Protein AF-A0A5B1RCC7-F1 (afdb_monomer_lite)

pLDDT: mean 76.43, std 19.73, range [36.66, 96.56]

Radius of gyration: 25.33 Å; chains: 1; bounding box: 47×77×70 Å

Secondary structure (DSSP, 8-state):
---PPP-----------------------------------PPPHHHHHHHHHHHTSHHHHHH-GGG--GGGTT-EEHHHHHHH-GGGTT---HHHHHHHHHHH-TTTEEEEE---SS--TT----SEEEEETTHHHHHHHHTT--HHHHHHT----------S----

Structure (mmCIF, N/CA/C/O backbone):
data_AF-A0A5B1RCC7-F1
#
_entry.id   AF-A0A5B1RCC7-F1
#
loop_
_atom_site.group_PDB
_atom_site.id
_atom_site.type_symbol
_atom_site.label_atom_id
_atom_site.label_alt_id
_atom_site.label_comp_id
_atom_site.label_asym_id
_atom_site.label_entity_id
_atom_site.label_seq_id
_atom_site.pdbx_PDB_ins_code
_atom_site.Cartn_x
_atom_site.Cartn_y
_atom_site.Cartn_z
_atom_site.occupancy
_atom_site.B_iso_or_equiv
_atom_site.auth_seq_id
_atom_site.auth_comp_id
_atom_site.auth_asym_id
_atom_site.auth_atom_id
_atom_site.pdbx_PDB_model_num
ATOM 1 N N . MET A 1 1 ? -14.475 -37.455 26.407 1.00 44.53 1 MET A N 1
ATOM 2 C CA . MET A 1 1 ? -13.822 -36.361 27.156 1.00 44.53 1 MET A CA 1
ATOM 3 C C . MET A 1 1 ? -12.732 -36.964 28.017 1.00 44.53 1 MET A C 1
ATOM 5 O O . MET A 1 1 ? -13.031 -37.850 28.803 1.00 44.53 1 MET A O 1
ATOM 9 N N . PHE A 1 2 ? -11.486 -36.549 27.814 1.00 50.78 2 PHE A N 1
ATOM 10 C CA . PHE A 1 2 ? -10.322 -37.084 28.516 1.00 50.78 2 PHE A CA 1
ATOM 11 C C . PHE A 1 2 ? -9.512 -35.897 29.039 1.00 50.78 2 PHE A C 1
ATOM 13 O O . PHE A 1 2 ? -9.117 -35.035 28.259 1.00 50.78 2 PHE A O 1
ATOM 20 N N . VAL A 1 3 ? -9.311 -35.841 30.356 1.00 55.94 3 VAL A N 1
ATOM 21 C CA . VAL A 1 3 ? -8.474 -34.847 31.040 1.00 55.94 3 VAL A CA 1
ATOM 22 C C . VAL A 1 3 ? -7.490 -35.601 31.930 1.00 55.94 3 VAL A C 1
ATOM 24 O O . VAL A 1 3 ? -7.915 -36.196 32.921 1.00 55.94 3 VAL A O 1
ATOM 27 N N . PRO A 1 4 ? -6.186 -35.573 31.622 1.00 66.75 4 PRO A N 1
ATOM 28 C CA . PRO A 1 4 ? -5.158 -35.950 32.587 1.00 66.75 4 PRO A CA 1
ATOM 29 C C . PRO A 1 4 ? -4.559 -34.726 33.294 1.00 66.75 4 PRO A C 1
ATOM 31 O O . PRO A 1 4 ? -4.164 -33.744 32.667 1.00 66.75 4 PRO A O 1
ATOM 34 N N . ARG A 1 5 ? -4.496 -34.816 34.627 1.00 49.22 5 ARG A N 1
ATOM 35 C CA . ARG A 1 5 ? -3.885 -33.856 35.559 1.00 49.22 5 ARG A CA 1
ATOM 36 C C . ARG A 1 5 ? -2.351 -33.923 35.552 1.00 49.22 5 ARG A C 1
ATOM 38 O O . ARG A 1 5 ? -1.757 -34.969 35.314 1.00 49.22 5 ARG A O 1
ATOM 45 N N . ALA A 1 6 ? -1.753 -32.787 35.904 1.00 47.19 6 ALA A N 1
ATOM 46 C CA . ALA A 1 6 ? -0.325 -32.528 36.062 1.00 47.19 6 ALA A CA 1
ATOM 47 C C . ALA A 1 6 ? 0.357 -33.303 37.206 1.00 47.19 6 ALA A C 1
ATOM 49 O O . ALA A 1 6 ? -0.263 -33.571 38.235 1.00 47.19 6 ALA A O 1
ATOM 50 N N . VAL A 1 7 ? 1.678 -33.501 37.088 1.00 52.72 7 VAL A N 1
ATOM 51 C CA . VAL A 1 7 ? 2.589 -33.638 38.237 1.00 52.72 7 VAL A CA 1
ATOM 52 C C . VAL A 1 7 ? 3.857 -32.817 37.992 1.00 52.72 7 VAL A C 1
ATOM 54 O O . VAL A 1 7 ? 4.582 -33.010 37.021 1.00 52.72 7 VAL A O 1
ATOM 57 N N . ASN A 1 8 ? 4.088 -31.894 38.919 1.00 44.28 8 ASN A N 1
ATOM 58 C CA . ASN A 1 8 ? 5.208 -30.970 39.039 1.00 44.28 8 ASN A CA 1
ATOM 59 C C . ASN A 1 8 ? 6.376 -31.636 39.799 1.00 44.28 8 ASN A C 1
ATOM 61 O O . ASN A 1 8 ? 6.129 -32.303 40.806 1.00 44.28 8 ASN A O 1
ATOM 65 N N . LYS A 1 9 ? 7.634 -31.420 39.386 1.00 53.59 9 LYS A N 1
ATOM 66 C CA . LYS A 1 9 ? 8.821 -31.658 40.231 1.00 53.59 9 LYS A CA 1
ATOM 67 C C . LYS A 1 9 ? 9.869 -30.555 40.044 1.00 53.59 9 LYS A C 1
ATOM 69 O O . LYS A 1 9 ? 10.610 -30.524 39.069 1.00 53.59 9 LYS A O 1
ATOM 74 N N . ASN A 1 10 ? 9.927 -29.693 41.058 1.00 37.66 10 ASN A N 1
ATOM 75 C CA . ASN A 1 10 ? 10.982 -28.730 41.372 1.00 37.66 10 ASN A CA 1
ATOM 76 C C . ASN A 1 10 ? 12.405 -29.320 41.301 1.00 37.66 10 ASN A C 1
ATOM 78 O O . ASN A 1 10 ? 12.680 -30.338 41.940 1.00 37.66 10 ASN A O 1
ATOM 82 N N . ARG A 1 11 ? 13.349 -28.560 40.727 1.00 42.22 11 ARG A N 1
ATOM 83 C CA . ARG A 1 11 ? 14.733 -28.462 41.227 1.00 42.22 11 ARG A CA 1
ATOM 84 C C . ARG A 1 11 ? 15.173 -26.991 41.274 1.00 42.22 11 ARG A C 1
ATOM 86 O O . ARG A 1 11 ? 14.957 -26.232 40.339 1.00 42.22 11 ARG A O 1
ATOM 93 N N . LYS A 1 12 ? 15.716 -26.626 42.438 1.00 47.62 12 LYS A N 1
ATOM 94 C CA . LYS A 1 12 ? 16.172 -25.302 42.910 1.00 47.62 12 LYS A CA 1
ATOM 95 C C . LYS A 1 12 ? 17.651 -25.047 42.484 1.00 47.62 12 LYS A C 1
ATOM 97 O O . LYS A 1 12 ? 18.219 -25.922 41.837 1.00 47.62 12 LYS A O 1
ATOM 102 N N . PRO A 1 13 ? 18.287 -23.894 42.795 1.00 49.16 13 PRO A N 1
ATOM 103 C CA . PRO A 1 13 ? 18.969 -23.041 41.817 1.00 49.16 13 PRO A CA 1
ATOM 104 C C . PRO A 1 13 ? 20.508 -23.039 41.937 1.00 49.16 13 PRO A C 1
ATOM 106 O O . PRO A 1 13 ? 21.057 -23.297 43.008 1.00 49.16 13 PRO A O 1
ATOM 109 N N . SER A 1 14 ? 21.211 -22.643 40.873 1.00 45.06 14 SER A N 1
ATOM 110 C CA . SER A 1 14 ? 22.644 -22.313 40.918 1.00 45.06 14 SER A CA 1
ATOM 111 C C . SER A 1 14 ? 22.865 -20.795 40.924 1.00 45.06 14 SER A C 1
ATOM 113 O O . SER A 1 14 ? 22.315 -20.071 40.098 1.00 45.06 14 SER A O 1
ATOM 115 N N . LYS A 1 15 ? 23.668 -20.334 41.891 1.00 42.28 15 LYS A N 1
ATOM 116 C CA . LYS A 1 15 ? 24.156 -18.958 42.084 1.00 42.28 15 LYS A CA 1
ATOM 117 C C . LYS A 1 15 ? 25.327 -18.626 41.144 1.00 42.28 15 LYS A C 1
ATOM 119 O O . LYS A 1 15 ? 26.148 -19.497 40.879 1.00 42.28 15 LYS A O 1
ATOM 124 N N . GLY A 1 16 ? 25.468 -17.335 40.824 1.00 36.66 16 GLY A N 1
ATOM 125 C CA . GLY A 1 16 ? 26.661 -16.693 40.240 1.00 36.66 16 GLY A CA 1
ATOM 126 C C . GLY A 1 16 ? 26.383 -16.167 38.826 1.00 36.66 16 GLY A C 1
ATOM 127 O O . GLY A 1 16 ? 25.810 -16.889 38.030 1.00 36.66 16 GLY A O 1
ATOM 128 N N . ALA A 1 17 ? 26.697 -14.940 38.420 1.00 39.28 17 ALA A N 1
ATOM 129 C CA . ALA A 1 17 ? 27.392 -13.819 39.035 1.00 39.28 17 ALA A CA 1
ATOM 130 C C . ALA A 1 17 ? 26.806 -12.517 38.450 1.00 39.28 17 ALA A C 1
ATOM 132 O O . ALA A 1 17 ? 26.284 -12.507 37.336 1.00 39.28 17 ALA A O 1
ATOM 133 N N . ALA A 1 18 ? 26.865 -11.431 39.219 1.00 41.31 18 ALA A N 1
ATOM 134 C CA . ALA A 1 18 ? 26.397 -10.115 38.808 1.00 41.31 18 ALA A CA 1
ATOM 135 C C . ALA A 1 18 ? 27.293 -9.545 37.696 1.00 41.31 18 ALA A C 1
ATOM 137 O O . ALA A 1 18 ? 28.466 -9.265 37.932 1.00 41.31 18 ALA A O 1
ATOM 138 N N . ALA A 1 19 ? 26.731 -9.355 36.503 1.00 44.69 19 ALA A N 1
ATOM 139 C CA . ALA A 1 19 ? 27.321 -8.533 35.457 1.00 44.69 19 ALA A CA 1
ATOM 140 C C . ALA A 1 19 ? 26.522 -7.228 35.372 1.00 44.69 19 ALA A C 1
ATOM 142 O O . ALA A 1 19 ? 25.383 -7.198 34.907 1.00 44.69 19 ALA A O 1
ATOM 143 N N . THR A 1 20 ? 27.122 -6.159 35.884 1.00 40.25 20 THR A N 1
ATOM 144 C CA . THR A 1 20 ? 26.661 -4.779 35.737 1.00 40.25 20 THR A CA 1
ATOM 145 C C . THR A 1 20 ? 26.719 -4.396 34.259 1.00 40.25 20 THR A C 1
ATOM 147 O O . THR A 1 20 ? 27.798 -4.165 33.719 1.00 40.25 20 THR A O 1
ATOM 150 N N . VAL A 1 21 ? 25.565 -4.337 33.596 1.00 44.94 21 VAL A N 1
ATOM 151 C CA . VAL A 1 21 ? 25.442 -3.790 32.240 1.00 44.94 21 VAL A CA 1
ATOM 152 C C . VAL A 1 21 ? 25.344 -2.271 32.365 1.00 44.94 21 VAL A C 1
ATOM 154 O O . VAL A 1 21 ? 24.333 -1.742 32.822 1.00 44.94 21 VAL A O 1
ATOM 157 N N . GLN A 1 22 ? 26.418 -1.568 32.005 1.00 52.72 22 GLN A N 1
ATOM 158 C CA . GLN A 1 22 ? 26.371 -0.121 31.804 1.00 52.72 22 GLN A CA 1
ATOM 159 C C . GLN A 1 22 ? 25.637 0.190 30.488 1.00 52.72 22 GLN A C 1
ATOM 161 O O . GLN A 1 22 ? 25.895 -0.484 29.488 1.00 52.72 22 GLN A O 1
ATOM 166 N N . PRO A 1 23 ? 24.764 1.209 30.435 1.00 39.31 23 PRO A N 1
ATOM 167 C CA . PRO A 1 23 ? 24.237 1.707 29.174 1.00 39.31 23 PRO A CA 1
ATOM 168 C C . PRO A 1 23 ? 25.319 2.534 28.466 1.00 39.31 23 PRO A C 1
ATOM 170 O O . PRO A 1 23 ? 25.674 3.632 28.892 1.00 39.31 23 PRO A O 1
ATOM 173 N N . SER A 1 24 ? 25.861 1.992 27.379 1.00 46.31 24 SER A N 1
ATOM 174 C CA . SER A 1 24 ? 26.715 2.723 26.445 1.00 46.31 24 SER A CA 1
ATOM 175 C C . SER A 1 24 ? 25.883 3.770 25.704 1.00 46.31 24 SER A C 1
ATOM 177 O O . SER A 1 24 ? 24.968 3.433 24.952 1.00 46.31 24 SER A O 1
ATOM 179 N N . PHE A 1 25 ? 26.205 5.042 25.928 1.00 47.44 25 PHE A N 1
ATOM 180 C CA . PHE A 1 25 ? 25.668 6.167 25.173 1.00 47.44 25 PHE A CA 1
ATOM 181 C C . PHE A 1 25 ? 26.053 6.040 23.692 1.00 47.44 25 PHE A C 1
ATOM 183 O O . PHE A 1 25 ? 27.216 5.818 23.356 1.00 47.44 25 PHE A O 1
ATOM 190 N N . ILE A 1 26 ? 25.061 6.178 22.813 1.00 45.12 26 ILE A N 1
ATOM 191 C CA . ILE A 1 26 ? 25.229 6.220 21.359 1.00 45.12 26 ILE A CA 1
ATOM 192 C C . ILE A 1 26 ? 25.968 7.519 21.015 1.00 45.12 26 ILE A C 1
ATOM 194 O O . ILE A 1 26 ? 25.430 8.609 21.205 1.00 45.12 26 ILE A O 1
ATOM 198 N N . ALA A 1 27 ? 27.201 7.408 20.523 1.00 48.62 27 ALA A N 1
ATOM 199 C CA . ALA A 1 27 ? 27.899 8.527 19.902 1.00 48.62 27 ALA A CA 1
ATOM 200 C C . ALA A 1 27 ? 27.303 8.797 18.502 1.00 48.62 27 ALA A C 1
ATOM 202 O O . ALA A 1 27 ? 26.986 7.842 17.787 1.00 48.62 27 ALA A O 1
ATOM 203 N N . PRO A 1 28 ? 27.144 10.066 18.084 1.00 42.53 28 PRO A N 1
ATOM 204 C CA . PRO A 1 28 ? 26.649 10.395 16.755 1.00 42.53 28 PRO A CA 1
ATOM 205 C C . PRO A 1 28 ? 27.676 10.006 15.684 1.00 42.53 28 PRO A C 1
ATOM 207 O O . PRO A 1 28 ? 28.836 10.414 15.727 1.00 42.53 28 PRO A O 1
ATOM 210 N N . VAL A 1 29 ? 27.226 9.218 14.707 1.00 47.53 29 VAL A N 1
ATOM 211 C CA . VAL A 1 29 ? 27.972 8.893 13.488 1.00 47.53 29 VAL A CA 1
ATOM 212 C C . VAL A 1 29 ? 28.092 10.167 12.651 1.00 47.53 29 VAL A C 1
ATOM 214 O O . VAL A 1 29 ? 27.110 10.648 12.090 1.00 47.53 29 VAL A O 1
ATOM 217 N N . VAL A 1 30 ? 29.298 10.728 12.577 1.00 47.88 30 VAL A N 1
ATOM 218 C CA . VAL A 1 30 ? 29.632 11.807 11.641 1.00 47.88 30 VAL A CA 1
ATOM 219 C C . VAL A 1 30 ? 29.852 11.176 10.265 1.00 47.88 30 VAL A C 1
ATOM 221 O O . VAL A 1 30 ? 30.860 10.506 10.047 1.00 47.88 30 VAL A O 1
ATOM 224 N N . LEU A 1 31 ? 28.909 11.371 9.338 1.00 56.84 31 LEU A N 1
ATOM 225 C CA . LEU A 1 31 ? 29.152 11.123 7.915 1.00 56.84 31 LEU A CA 1
ATOM 226 C C . LEU A 1 31 ? 29.966 12.289 7.325 1.00 56.84 31 LEU A C 1
ATOM 228 O O . LEU A 1 31 ? 29.582 13.443 7.523 1.00 56.84 31 LEU A O 1
ATOM 232 N N . PRO A 1 32 ? 31.040 12.030 6.558 1.00 49.91 32 PRO A N 1
ATOM 233 C CA . PRO A 1 32 ? 31.661 13.058 5.739 1.00 49.91 32 PRO A CA 1
ATOM 234 C C . PRO A 1 32 ? 30.753 13.363 4.540 1.00 49.91 32 PRO A C 1
ATOM 236 O O . PRO A 1 32 ? 30.578 12.544 3.638 1.00 49.91 32 PRO A O 1
ATOM 239 N N . SER A 1 33 ? 30.150 14.550 4.550 1.00 51.25 33 SER A N 1
ATOM 240 C CA . SER A 1 33 ? 29.405 15.107 3.426 1.00 51.25 33 SER A CA 1
ATOM 241 C C . SER A 1 33 ? 30.367 15.809 2.472 1.00 51.25 33 SER A C 1
ATOM 243 O O . SER A 1 33 ? 30.734 16.959 2.704 1.00 51.25 33 SER A O 1
ATOM 245 N N . ASP A 1 34 ? 30.747 15.140 1.389 1.00 46.66 34 ASP A N 1
ATOM 246 C CA . ASP A 1 34 ? 31.360 15.814 0.248 1.00 46.66 34 ASP A CA 1
ATOM 247 C C . ASP A 1 34 ? 31.005 15.092 -1.054 1.00 46.66 34 ASP A C 1
ATOM 249 O O . ASP A 1 34 ? 31.666 14.146 -1.468 1.00 46.66 34 ASP A O 1
ATOM 253 N N . VAL A 1 35 ? 29.918 15.531 -1.695 1.00 45.94 35 VAL A N 1
ATOM 254 C CA . VAL A 1 35 ? 29.785 15.494 -3.158 1.00 45.94 35 VAL A CA 1
ATOM 255 C C . VAL A 1 35 ? 28.793 16.559 -3.613 1.00 45.94 35 VAL A C 1
ATOM 257 O O . VAL A 1 35 ? 27.573 16.444 -3.509 1.00 45.94 35 VAL A O 1
ATOM 260 N N . LYS A 1 36 ? 29.373 17.621 -4.163 1.00 44.03 36 LYS A N 1
ATOM 261 C CA . LYS A 1 36 ? 28.733 18.648 -4.975 1.00 44.03 36 L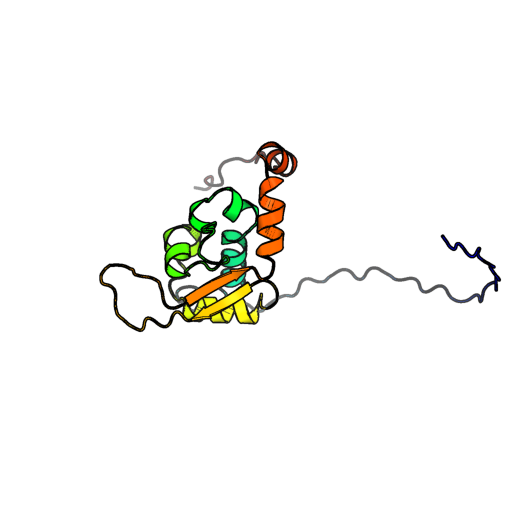YS A CA 1
ATOM 262 C C . LYS A 1 36 ? 28.239 18.022 -6.283 1.00 44.03 36 LYS A C 1
ATOM 264 O O . LYS A 1 36 ? 29.019 17.811 -7.205 1.00 44.03 36 LYS A O 1
ATOM 269 N N . GLY A 1 37 ? 26.937 17.767 -6.374 1.00 41.38 37 GLY A N 1
ATOM 270 C CA . GLY A 1 37 ? 26.269 17.315 -7.592 1.00 41.38 37 GLY A CA 1
ATOM 271 C C . GLY A 1 37 ? 24.884 17.938 -7.700 1.00 41.38 37 GLY A C 1
ATOM 272 O O . GLY A 1 37 ? 23.977 17.600 -6.951 1.00 41.38 37 GLY A O 1
ATOM 273 N N . LYS A 1 38 ? 24.715 18.868 -8.641 1.00 45.47 38 LYS A N 1
ATOM 274 C CA . LYS A 1 38 ? 23.412 19.385 -9.065 1.00 45.47 38 LYS A CA 1
ATOM 275 C C . LYS A 1 38 ? 22.737 18.293 -9.900 1.00 45.47 38 LYS A C 1
ATOM 277 O O . LYS A 1 38 ? 22.842 18.296 -11.120 1.00 45.47 38 LYS A O 1
ATOM 282 N N . GLY A 1 39 ? 22.115 17.329 -9.238 1.00 39.31 39 GLY A N 1
ATOM 283 C CA . GLY A 1 39 ? 21.354 16.246 -9.851 1.00 39.31 39 GLY A CA 1
ATOM 284 C C . GLY A 1 39 ? 20.020 16.145 -9.136 1.00 39.31 39 GLY A C 1
ATOM 285 O O . GLY A 1 39 ? 19.966 16.317 -7.923 1.00 39.31 39 GLY A O 1
ATOM 286 N N . LYS A 1 40 ? 18.936 15.942 -9.887 1.00 50.91 40 LYS A N 1
ATOM 287 C CA . LYS A 1 40 ? 17.630 15.586 -9.325 1.00 50.91 40 LYS A CA 1
ATOM 288 C C . LYS A 1 40 ? 17.874 14.495 -8.282 1.00 50.91 40 LYS A C 1
ATOM 290 O O . LYS A 1 40 ? 18.528 13.514 -8.613 1.00 50.91 40 LYS A O 1
ATOM 295 N N . GLN A 1 41 ? 17.445 14.714 -7.043 1.00 47.34 41 GLN A N 1
ATOM 296 C CA . GLN A 1 41 ? 17.519 13.685 -6.017 1.00 47.34 41 GLN A CA 1
ATOM 297 C C . GLN A 1 41 ? 16.654 12.536 -6.525 1.00 47.34 41 GLN A C 1
ATOM 299 O O . GLN A 1 41 ? 15.426 12.641 -6.520 1.00 47.34 41 GLN A O 1
ATOM 304 N N . ASP A 1 42 ? 17.298 11.507 -7.079 1.00 58.41 42 ASP A N 1
ATOM 305 C CA . ASP A 1 42 ? 16.616 10.258 -7.359 1.00 58.41 42 ASP A CA 1
ATOM 306 C C . ASP A 1 42 ? 15.997 9.828 -6.02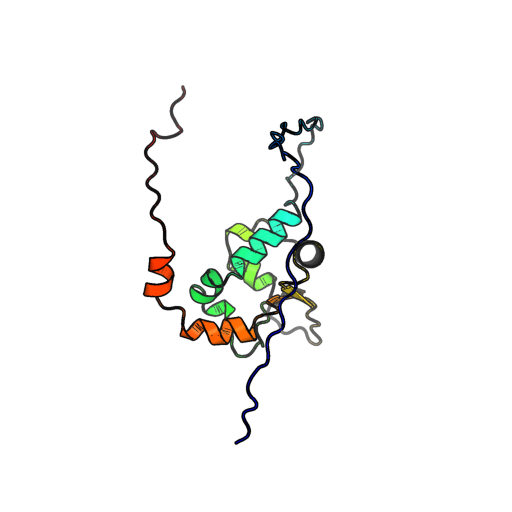6 1.00 58.41 42 ASP A C 1
ATOM 308 O O . ASP A 1 42 ? 16.668 9.918 -4.987 1.00 58.41 42 ASP A O 1
ATOM 312 N N . PRO A 1 43 ? 14.699 9.492 -6.011 1.00 62.41 43 PRO A N 1
ATOM 313 C CA . PRO A 1 43 ? 14.043 9.087 -4.783 1.00 62.41 43 PRO A CA 1
ATOM 314 C C . PRO A 1 43 ? 14.868 7.957 -4.173 1.00 62.41 43 PRO A C 1
ATOM 316 O O . PRO A 1 43 ? 15.200 6.998 -4.869 1.00 62.41 43 PRO A O 1
ATOM 319 N N . ASN A 1 44 ? 15.243 8.098 -2.900 1.00 85.44 44 ASN A N 1
ATOM 320 C CA . ASN A 1 44 ? 15.933 7.029 -2.194 1.00 85.44 44 ASN A CA 1
ATOM 321 C C . ASN A 1 44 ? 15.067 5.764 -2.327 1.00 85.44 44 ASN A C 1
ATOM 323 O O . ASN A 1 44 ? 13.884 5.813 -1.989 1.00 85.44 44 ASN A O 1
ATOM 327 N N . ASP A 1 45 ? 15.622 4.665 -2.853 1.00 89.19 45 ASP A N 1
ATOM 328 C CA . ASP A 1 45 ? 14.873 3.425 -3.126 1.00 89.19 45 ASP A CA 1
ATOM 329 C C . ASP A 1 45 ? 14.100 2.969 -1.872 1.00 89.19 45 ASP A C 1
ATOM 331 O O . ASP A 1 45 ? 12.944 2.549 -1.947 1.00 89.19 45 ASP A O 1
ATOM 335 N N . GLU A 1 46 ? 14.703 3.139 -0.695 1.00 91.69 46 GLU A N 1
ATOM 336 C CA . GLU A 1 46 ? 14.079 2.854 0.595 1.00 91.69 46 GLU A CA 1
ATOM 337 C C . GLU A 1 46 ? 12.872 3.765 0.880 1.00 91.69 46 GLU A C 1
ATOM 339 O O . GLU A 1 46 ? 11.792 3.288 1.233 1.00 91.69 46 GLU A O 1
ATOM 344 N N . GLU A 1 47 ? 13.020 5.075 0.677 1.00 91.94 47 GLU A N 1
ATOM 345 C CA . GLU A 1 47 ? 11.941 6.052 0.854 1.00 91.94 47 GLU A CA 1
ATOM 346 C C . GLU A 1 47 ? 10.784 5.776 -0.114 1.00 91.94 47 GLU A C 1
ATOM 348 O O . GLU A 1 47 ? 9.621 5.790 0.287 1.00 91.94 47 GLU A O 1
ATOM 353 N N . ALA A 1 48 ? 11.089 5.438 -1.369 1.00 91.50 48 ALA A N 1
ATOM 354 C CA . ALA A 1 48 ? 10.092 5.062 -2.363 1.00 91.50 48 ALA A CA 1
ATOM 355 C C . ALA A 1 48 ? 9.293 3.818 -1.931 1.00 91.50 48 ALA A C 1
ATOM 357 O O . ALA A 1 48 ? 8.063 3.800 -2.048 1.00 91.50 48 ALA A O 1
ATOM 358 N N . ALA A 1 49 ? 9.965 2.800 -1.382 1.00 93.56 49 ALA A N 1
ATOM 359 C CA . ALA A 1 49 ? 9.304 1.618 -0.834 1.00 93.56 49 ALA A CA 1
ATOM 360 C C . ALA A 1 49 ? 8.404 1.971 0.363 1.00 93.56 49 ALA A C 1
ATOM 362 O O . ALA A 1 49 ? 7.267 1.496 0.443 1.00 93.56 49 ALA A O 1
ATOM 363 N N . PHE A 1 50 ? 8.861 2.848 1.262 1.00 93.75 50 PHE A N 1
ATOM 364 C CA . PHE A 1 50 ? 8.054 3.304 2.393 1.00 93.75 50 PHE A CA 1
ATOM 365 C C . PHE A 1 50 ? 6.836 4.121 1.959 1.00 93.75 50 PHE A C 1
ATOM 367 O O . PHE A 1 50 ? 5.738 3.876 2.460 1.00 93.75 50 PHE A O 1
ATOM 374 N N . LEU A 1 51 ? 6.976 5.038 1.004 1.00 93.75 51 LEU A N 1
ATOM 375 C CA . LEU A 1 51 ? 5.849 5.812 0.478 1.00 93.75 51 LEU A CA 1
ATOM 376 C C . LEU A 1 51 ? 4.797 4.906 -0.178 1.00 93.75 51 LEU A C 1
ATOM 378 O O . LEU A 1 51 ? 3.597 5.107 0.024 1.00 93.75 51 LEU A O 1
ATOM 382 N N . LEU A 1 52 ? 5.225 3.863 -0.896 1.00 93.25 52 LEU A N 1
ATOM 383 C CA . LEU A 1 52 ? 4.319 2.836 -1.418 1.00 93.25 52 LEU A CA 1
ATOM 384 C C . LEU A 1 52 ? 3.630 2.050 -0.298 1.00 93.25 52 LEU A C 1
ATOM 386 O O . LEU A 1 52 ? 2.432 1.780 -0.386 1.00 93.25 52 LEU A O 1
ATOM 390 N N . SER A 1 53 ? 4.351 1.731 0.781 1.00 95.12 53 SER A N 1
ATOM 391 C CA . SER A 1 53 ? 3.755 1.073 1.946 1.00 95.12 53 SER A CA 1
ATOM 392 C C . SER A 1 53 ? 2.681 1.929 2.618 1.00 95.12 53 SER A C 1
ATOM 394 O O . SER A 1 53 ? 1.635 1.414 3.010 1.00 95.12 53 SER A O 1
ATOM 396 N N . LEU A 1 54 ? 2.892 3.247 2.671 1.00 94.31 54 LEU A N 1
ATOM 397 C CA . LEU A 1 54 ? 1.932 4.201 3.213 1.00 94.31 54 LEU A CA 1
ATOM 398 C C . LEU A 1 54 ? 0.672 4.267 2.341 1.00 94.31 54 LEU A C 1
ATOM 400 O O . LEU A 1 54 ? -0.445 4.227 2.865 1.00 94.31 54 LEU A O 1
ATOM 404 N N . ALA A 1 55 ? 0.854 4.292 1.019 1.00 93.31 55 ALA A N 1
ATOM 405 C CA . ALA A 1 55 ? -0.230 4.302 0.040 1.00 93.31 55 ALA A CA 1
ATOM 406 C C . ALA A 1 55 ? -1.091 3.027 0.065 1.00 93.31 55 ALA A C 1
ATOM 408 O O . ALA A 1 55 ? -2.253 3.067 -0.334 1.00 93.31 55 ALA A O 1
ATOM 409 N N . LEU A 1 56 ? -0.553 1.915 0.578 1.00 93.38 56 LEU A N 1
ATOM 410 C CA . LEU A 1 56 ? -1.261 0.641 0.761 1.00 93.38 56 LEU A CA 1
ATOM 411 C C . LEU A 1 56 ? -1.510 0.275 2.234 1.00 93.38 56 LEU A C 1
ATOM 413 O O . LEU A 1 56 ? -1.845 -0.871 2.553 1.00 93.38 56 LEU A O 1
ATOM 417 N N . SER A 1 57 ? -1.371 1.239 3.143 1.00 93.94 57 SER A N 1
ATOM 418 C CA . SER A 1 57 ? -1.673 1.048 4.562 1.00 93.94 57 SER A CA 1
ATOM 419 C C . SER A 1 57 ? -3.153 0.721 4.796 1.00 93.94 57 SER A C 1
ATOM 421 O O . SER A 1 57 ? -4.018 1.037 3.976 1.00 93.94 57 SER A O 1
ATOM 423 N N . ASP A 1 58 ? -3.465 0.129 5.953 1.00 93.50 58 ASP A N 1
ATOM 424 C CA . ASP A 1 58 ? -4.845 -0.181 6.363 1.00 93.50 58 ASP A CA 1
ATOM 425 C C . ASP A 1 58 ? -5.761 1.054 6.259 1.00 93.50 58 ASP A C 1
ATOM 427 O O . ASP A 1 58 ? -6.891 0.962 5.776 1.00 93.50 58 ASP A O 1
ATOM 431 N N . TYR A 1 59 ? -5.246 2.229 6.638 1.00 92.81 59 TYR A N 1
ATOM 432 C CA . TYR A 1 59 ? -5.975 3.492 6.547 1.00 92.81 59 TYR A CA 1
ATOM 433 C C . TYR A 1 59 ? -6.176 3.959 5.100 1.00 92.81 59 TYR A C 1
ATOM 435 O O . TYR A 1 59 ? -7.275 4.383 4.736 1.00 92.81 59 TYR A O 1
ATOM 443 N N . ALA A 1 60 ? -5.146 3.873 4.251 1.00 91.88 60 ALA A N 1
ATOM 444 C CA . ALA A 1 60 ? -5.251 4.270 2.845 1.00 91.88 60 ALA A CA 1
ATOM 445 C C . ALA A 1 60 ? -6.270 3.400 2.093 1.00 91.88 60 ALA A C 1
ATOM 447 O O . ALA A 1 60 ? -7.129 3.917 1.374 1.00 91.88 60 ALA A O 1
ATOM 448 N N . LEU A 1 61 ? -6.246 2.089 2.340 1.00 90.88 61 LEU A N 1
ATOM 449 C CA . LEU A 1 61 ? -7.221 1.154 1.788 1.00 90.88 61 LEU A CA 1
ATOM 450 C C . LEU A 1 61 ? -8.635 1.432 2.320 1.00 90.88 61 LEU A C 1
ATOM 452 O O . LEU A 1 61 ? -9.590 1.432 1.547 1.00 90.88 61 LEU A O 1
ATOM 456 N N . TRP A 1 62 ? -8.787 1.728 3.616 1.00 90.25 62 TRP A N 1
ATOM 457 C CA . TRP A 1 62 ? -10.083 2.068 4.214 1.00 90.25 62 TRP A CA 1
ATOM 458 C C . TRP A 1 62 ? -10.677 3.376 3.668 1.00 90.25 62 TRP A C 1
ATOM 460 O O . TRP A 1 62 ? -11.875 3.436 3.379 1.00 90.25 62 TRP A O 1
ATOM 470 N N . THR A 1 63 ? -9.854 4.409 3.486 1.00 91.12 63 THR A N 1
ATOM 471 C CA . THR A 1 63 ? -10.287 5.721 2.971 1.00 91.12 63 THR A CA 1
ATOM 472 C C . THR A 1 63 ? -10.536 5.736 1.466 1.00 91.12 63 THR A C 1
ATOM 474 O O . THR A 1 63 ? -11.337 6.546 1.005 1.00 91.12 63 THR A O 1
ATOM 477 N N . THR A 1 64 ? -9.905 4.836 0.703 1.00 89.44 64 THR A N 1
ATOM 478 C CA . THR A 1 64 ? -9.927 4.858 -0.767 1.00 89.44 64 THR A CA 1
ATOM 479 C C . THR A 1 64 ? -10.597 3.598 -1.332 1.00 89.44 64 THR A C 1
ATOM 481 O O . THR A 1 64 ? -9.942 2.575 -1.536 1.00 89.44 64 THR A O 1
ATOM 484 N N . PRO A 1 65 ? -11.917 3.621 -1.611 1.00 85.88 65 PRO A N 1
ATOM 485 C CA . PRO A 1 65 ? -12.647 2.459 -2.128 1.00 85.88 65 PRO A CA 1
ATOM 486 C C . PRO A 1 65 ? -12.106 1.896 -3.447 1.00 85.88 65 PRO A C 1
ATOM 488 O O . PRO A 1 65 ? -12.184 0.690 -3.656 1.00 85.88 65 PRO A O 1
ATOM 491 N N . SER A 1 66 ? -11.527 2.731 -4.317 1.00 85.56 66 SER A N 1
ATOM 492 C CA . SER A 1 66 ? -11.002 2.295 -5.622 1.00 85.56 66 SER A CA 1
ATOM 493 C C . SER A 1 66 ? -9.823 1.324 -5.521 1.00 85.56 66 SER A C 1
ATOM 495 O O . SER A 1 66 ? -9.558 0.597 -6.474 1.00 85.56 66 SER A O 1
ATOM 497 N N . LEU A 1 67 ? -9.139 1.275 -4.374 1.00 85.12 67 LEU A N 1
ATOM 498 C CA . LEU A 1 67 ? -8.055 0.326 -4.110 1.00 85.12 67 LEU A CA 1
ATOM 499 C C . LEU A 1 67 ? -8.562 -1.034 -3.598 1.00 85.12 67 LEU A C 1
ATOM 501 O O . LEU A 1 67 ? -7.791 -1.983 -3.524 1.00 85.12 67 LEU A O 1
ATOM 505 N N . ARG A 1 68 ? -9.851 -1.151 -3.251 1.00 81.75 68 ARG A N 1
ATOM 506 C CA . ARG A 1 68 ? -10.462 -2.354 -2.660 1.00 81.75 68 ARG A CA 1
ATOM 507 C C . ARG A 1 68 ? -11.288 -3.167 -3.658 1.00 81.75 68 ARG A C 1
ATOM 509 O O . ARG A 1 68 ? -12.264 -3.786 -3.251 1.00 81.75 68 ARG A O 1
ATOM 516 N N . ASP A 1 69 ? -10.944 -3.155 -4.948 1.00 76.00 69 ASP A N 1
ATOM 517 C CA . ASP A 1 69 ? -11.711 -3.890 -5.965 1.00 76.00 69 ASP A CA 1
ATOM 518 C C . ASP A 1 69 ? -11.776 -5.393 -5.608 1.00 76.00 69 ASP A C 1
ATOM 520 O O . ASP A 1 69 ? -10.752 -6.084 -5.683 1.00 76.00 69 ASP A O 1
ATOM 524 N N . PRO A 1 70 ? -12.954 -5.921 -5.216 1.00 66.12 70 PRO A N 1
ATOM 525 C CA . PRO A 1 70 ? -13.085 -7.303 -4.764 1.00 66.12 70 PRO A CA 1
ATOM 526 C C . PRO A 1 70 ? -12.857 -8.308 -5.899 1.00 66.12 70 PRO A C 1
ATOM 528 O O . PRO A 1 70 ? -12.620 -9.480 -5.636 1.00 66.12 70 PRO A O 1
ATOM 531 N N . ASN A 1 71 ? -12.885 -7.864 -7.159 1.00 73.06 71 ASN A N 1
ATOM 532 C CA . ASN A 1 71 ? -12.740 -8.734 -8.325 1.00 73.06 71 ASN A CA 1
ATOM 533 C C . ASN A 1 71 ? -11.277 -8.973 -8.738 1.00 73.06 71 ASN A C 1
ATOM 535 O O . ASN A 1 71 ? -11.034 -9.617 -9.757 1.00 73.06 71 ASN A O 1
ATOM 539 N N . ARG A 1 72 ? -10.302 -8.398 -8.020 1.00 74.25 72 ARG A N 1
ATOM 540 C CA . ARG A 1 72 ? -8.881 -8.392 -8.422 1.00 74.25 72 ARG A CA 1
ATOM 541 C C . ARG A 1 72 ? -7.942 -9.108 -7.459 1.00 74.25 72 ARG A C 1
ATOM 543 O O . ARG A 1 72 ? -6.732 -8.903 -7.539 1.00 74.25 72 ARG A O 1
ATOM 550 N N . ASP A 1 73 ? -8.472 -9.894 -6.526 1.00 83.69 73 ASP A N 1
ATOM 551 C CA . ASP A 1 73 ? -7.689 -10.607 -5.504 1.00 83.69 73 ASP A CA 1
ATOM 552 C C . ASP A 1 73 ? -6.735 -9.702 -4.699 1.00 83.69 73 ASP A C 1
ATOM 554 O O . ASP A 1 73 ? -5.743 -10.181 -4.151 1.00 83.69 73 ASP A O 1
ATOM 558 N N . GLY A 1 74 ? -6.999 -8.389 -4.657 1.00 87.50 74 GLY A N 1
ATOM 559 C CA . GLY A 1 74 ? -6.157 -7.384 -4.000 1.00 87.50 74 GLY A CA 1
ATOM 560 C C . GLY A 1 74 ? -4.994 -6.829 -4.823 1.00 87.50 74 GLY A C 1
ATOM 561 O O . GLY A 1 74 ? -4.217 -6.034 -4.297 1.00 87.50 74 GLY A O 1
ATOM 562 N N . PHE A 1 75 ? -4.842 -7.221 -6.091 1.00 92.00 75 PHE A N 1
ATOM 563 C CA . PHE A 1 75 ? -3.825 -6.640 -6.967 1.00 92.00 75 PHE A CA 1
ATOM 564 C C . PHE A 1 75 ? -4.248 -5.270 -7.494 1.00 92.00 75 PHE A C 1
ATOM 566 O O . PHE A 1 75 ? -5.314 -5.095 -8.092 1.00 92.00 75 PHE A O 1
ATOM 573 N N . ILE A 1 76 ? -3.359 -4.300 -7.300 1.00 91.38 76 ILE A N 1
ATOM 574 C CA . ILE A 1 76 ? -3.531 -2.909 -7.698 1.00 91.38 76 ILE A CA 1
ATOM 575 C C . ILE A 1 76 ? -2.427 -2.567 -8.693 1.00 91.38 76 ILE A C 1
ATOM 577 O O . ILE A 1 76 ? -1.247 -2.822 -8.454 1.00 91.38 76 ILE A O 1
ATOM 581 N N . SER A 1 77 ? -2.814 -1.973 -9.818 1.00 91.44 77 SER A N 1
ATOM 582 C CA . SER A 1 77 ? -1.866 -1.470 -10.810 1.00 91.44 77 SER A CA 1
ATOM 583 C C . SER A 1 77 ? -1.027 -0.328 -10.236 1.00 91.44 77 SER A C 1
ATOM 585 O O . SER A 1 77 ? -1.574 0.608 -9.643 1.00 91.44 77 SER A O 1
ATOM 587 N N . LEU A 1 78 ? 0.293 -0.380 -10.452 1.00 91.94 78 LEU A N 1
ATOM 588 C CA . LEU A 1 78 ? 1.185 0.712 -10.065 1.00 91.94 78 LEU A CA 1
ATOM 589 C C . LEU A 1 78 ? 0.824 2.009 -10.789 1.00 91.94 78 LEU A C 1
ATOM 591 O O . LEU A 1 78 ? 0.767 3.048 -10.140 1.00 91.94 78 LEU A O 1
ATOM 595 N N . SER A 1 79 ? 0.489 1.961 -12.081 1.00 90.38 79 SER A N 1
ATOM 596 C CA . SER A 1 79 ? 0.091 3.161 -12.826 1.00 90.38 79 SER A CA 1
ATOM 597 C C . SER A 1 79 ? -1.128 3.842 -12.200 1.00 90.38 79 SER A C 1
ATOM 599 O O . SER A 1 79 ? -1.161 5.066 -12.086 1.00 90.38 79 SER A O 1
ATOM 601 N N . HIS A 1 80 ? -2.108 3.054 -11.748 1.00 88.69 80 HIS A N 1
ATOM 602 C CA . HIS A 1 80 ? -3.287 3.570 -11.062 1.00 88.69 80 HIS A CA 1
ATOM 603 C C . HIS A 1 80 ? -2.912 4.195 -9.714 1.00 88.69 80 HIS A C 1
ATOM 605 O O . HIS A 1 80 ? -3.328 5.315 -9.432 1.00 88.69 80 HIS A O 1
ATOM 611 N N . LEU A 1 81 ? -2.082 3.517 -8.913 1.00 90.25 81 LEU A N 1
ATOM 612 C CA . LEU A 1 81 ? -1.643 4.025 -7.612 1.00 90.25 81 LEU A CA 1
ATOM 613 C C . LEU A 1 81 ? -0.895 5.362 -7.748 1.00 90.25 81 LEU A C 1
ATOM 615 O O . LEU A 1 81 ? -1.217 6.323 -7.051 1.00 90.25 81 LEU A O 1
ATOM 619 N N . LEU A 1 82 ? 0.034 5.446 -8.703 1.00 90.06 82 LEU A N 1
ATOM 620 C CA . LEU A 1 82 ? 0.804 6.657 -9.000 1.00 90.06 82 LEU A CA 1
ATOM 621 C C . LEU A 1 82 ? -0.080 7.825 -9.458 1.00 90.06 82 LEU A C 1
ATOM 623 O O . LEU A 1 82 ? 0.237 8.971 -9.169 1.00 90.06 82 LEU A O 1
ATOM 627 N N . GLN A 1 83 ? -1.199 7.556 -10.135 1.00 88.00 83 GLN A N 1
ATOM 628 C CA . GLN A 1 83 ? -2.159 8.591 -10.541 1.00 88.00 83 GLN A CA 1
ATOM 629 C C . GLN A 1 83 ? -3.057 9.051 -9.390 1.00 88.00 83 GLN A C 1
ATOM 631 O O . GLN A 1 83 ? -3.465 10.211 -9.348 1.00 88.00 83 GLN A O 1
ATOM 636 N N . THR A 1 84 ? -3.403 8.148 -8.471 1.00 86.00 84 THR A N 1
ATOM 637 C CA . THR A 1 84 ? -4.336 8.446 -7.375 1.00 86.00 84 THR A CA 1
ATOM 638 C C . THR A 1 84 ? -3.674 9.065 -6.152 1.00 86.00 84 THR A C 1
ATOM 640 O O . THR A 1 84 ? -4.366 9.655 -5.324 1.00 86.00 84 THR A O 1
ATOM 643 N N . THR A 1 85 ? -2.356 8.929 -6.008 1.00 88.50 85 THR A N 1
ATOM 644 C CA . THR A 1 85 ? -1.646 9.263 -4.774 1.00 88.50 85 THR A CA 1
ATOM 645 C C . THR A 1 85 ? -0.678 10.434 -4.997 1.00 88.50 85 THR A C 1
ATOM 647 O O . THR A 1 85 ? 0.425 10.227 -5.500 1.00 88.50 85 THR A O 1
ATOM 650 N N . PRO A 1 86 ? -1.026 11.668 -4.575 1.00 86.88 86 PRO A N 1
ATOM 651 C CA . PRO A 1 86 ? -0.284 12.880 -4.945 1.00 86.88 86 PRO A CA 1
ATOM 652 C C . PRO A 1 86 ? 1.190 12.888 -4.529 1.00 86.88 86 PRO A C 1
ATOM 654 O O . PRO A 1 86 ? 2.032 13.451 -5.226 1.00 86.88 86 PRO A O 1
ATOM 657 N N . TYR A 1 87 ? 1.515 12.260 -3.397 1.00 86.69 87 TYR A N 1
ATOM 658 C CA . TYR A 1 87 ? 2.883 12.187 -2.880 1.00 86.69 87 TYR A CA 1
ATOM 659 C C . TYR A 1 87 ? 3.752 11.135 -3.587 1.00 86.69 87 TYR A C 1
ATOM 661 O O . TYR A 1 87 ? 4.954 11.098 -3.352 1.00 86.69 87 TYR A O 1
ATOM 669 N N . LEU A 1 88 ? 3.176 10.312 -4.472 1.00 87.69 88 LEU A N 1
ATOM 670 C CA . LEU A 1 88 ? 3.923 9.390 -5.332 1.00 87.69 88 LEU A CA 1
ATOM 671 C C . LEU A 1 88 ? 4.187 9.968 -6.730 1.00 87.69 88 LEU A C 1
ATOM 673 O O . LEU A 1 88 ? 4.859 9.323 -7.525 1.00 87.69 88 LEU A O 1
ATOM 677 N N . ASN A 1 89 ? 3.713 11.180 -7.046 1.00 82.50 89 ASN A N 1
ATOM 678 C CA . ASN A 1 89 ? 3.852 11.775 -8.384 1.00 82.50 89 ASN A CA 1
ATOM 679 C C . ASN A 1 89 ? 5.313 11.950 -8.838 1.00 82.50 89 ASN A C 1
ATOM 681 O O . ASN A 1 89 ? 5.586 12.023 -10.036 1.00 82.50 89 ASN A O 1
ATOM 685 N N . SER A 1 90 ? 6.260 12.031 -7.900 1.00 83.06 90 SER A N 1
ATOM 686 C CA . SER A 1 90 ? 7.698 12.059 -8.196 1.00 83.06 90 SER A CA 1
ATOM 687 C C . SER A 1 90 ? 8.242 10.695 -8.648 1.00 83.06 90 SER A C 1
ATOM 689 O O . SER A 1 90 ? 9.256 10.635 -9.343 1.00 83.06 90 SER A O 1
ATOM 691 N N . LEU A 1 91 ? 7.560 9.602 -8.301 1.00 82.69 91 LEU A N 1
ATOM 692 C CA . LEU A 1 91 ? 7.967 8.220 -8.531 1.00 82.69 91 LEU A CA 1
ATOM 693 C C . LEU A 1 91 ? 7.367 7.697 -9.843 1.00 82.69 91 LEU A C 1
ATOM 695 O O . LEU A 1 91 ? 6.414 6.930 -9.855 1.00 82.69 91 LEU A O 1
ATOM 699 N N . THR A 1 92 ? 7.911 8.120 -10.982 1.00 81.62 92 THR A N 1
ATOM 700 C CA . THR A 1 92 ? 7.339 7.768 -12.301 1.00 81.62 92 THR A CA 1
ATOM 701 C C . THR A 1 92 ? 7.836 6.436 -12.873 1.00 81.62 92 THR A C 1
ATOM 703 O O . THR A 1 92 ? 7.246 5.909 -13.814 1.00 81.62 92 THR A O 1
ATOM 706 N N . ASN A 1 93 ? 8.912 5.867 -12.322 1.00 89.81 93 ASN A N 1
ATOM 707 C CA . ASN A 1 93 ? 9.532 4.652 -12.846 1.00 89.81 93 ASN A CA 1
ATOM 708 C C . ASN A 1 93 ? 9.036 3.395 -12.111 1.00 89.81 93 ASN A C 1
ATOM 710 O O . ASN A 1 93 ? 9.575 3.025 -11.069 1.00 89.81 93 ASN A O 1
ATOM 714 N N . GLU A 1 94 ? 8.049 2.703 -12.690 1.00 91.50 94 GLU A N 1
ATOM 715 C CA . GLU A 1 94 ? 7.494 1.465 -12.119 1.00 91.50 94 GLU A CA 1
ATOM 716 C C . GLU A 1 94 ? 8.561 0.385 -11.880 1.00 91.50 94 GLU A C 1
ATOM 718 O O . GLU A 1 94 ? 8.532 -0.287 -10.853 1.00 91.50 94 GLU A O 1
ATOM 723 N N . VAL A 1 95 ? 9.540 0.230 -12.778 1.00 92.25 95 VAL A N 1
ATOM 724 C CA . VAL A 1 95 ? 10.580 -0.807 -12.645 1.00 92.25 95 VAL A CA 1
ATOM 725 C C . VAL A 1 95 ? 11.454 -0.546 -11.418 1.00 92.25 95 VAL A C 1
ATOM 727 O O . VAL A 1 95 ? 11.749 -1.473 -10.660 1.00 92.25 95 VAL A O 1
ATOM 730 N N . ALA A 1 96 ? 11.843 0.715 -11.205 1.00 92.00 96 ALA A N 1
ATOM 731 C CA . ALA A 1 96 ? 12.608 1.118 -10.027 1.00 92.00 96 ALA A CA 1
ATOM 732 C C . ALA A 1 96 ? 11.806 0.872 -8.741 1.00 92.00 96 ALA A C 1
ATOM 734 O O . ALA A 1 96 ? 12.330 0.295 -7.793 1.00 92.00 96 ALA A O 1
ATOM 735 N N . LEU A 1 97 ? 10.508 1.190 -8.746 1.00 92.88 97 LEU A N 1
ATOM 736 C CA . LEU A 1 97 ? 9.617 0.953 -7.609 1.00 92.88 97 LEU A CA 1
ATOM 737 C C . LEU A 1 97 ? 9.470 -0.531 -7.269 1.00 92.88 97 LEU A C 1
ATOM 739 O O . LEU A 1 97 ? 9.540 -0.918 -6.105 1.00 92.88 97 LEU A O 1
ATOM 743 N N . VAL A 1 98 ? 9.311 -1.386 -8.279 1.00 95.00 98 VAL A N 1
ATOM 744 C CA . VAL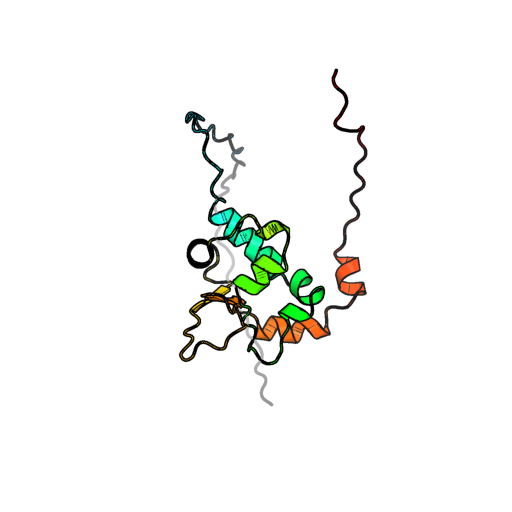 A 1 98 ? 9.248 -2.839 -8.079 1.00 95.00 98 VAL A CA 1
ATOM 745 C C . VAL A 1 98 ? 10.554 -3.373 -7.501 1.00 95.00 98 VAL A C 1
ATOM 747 O O . VAL A 1 98 ? 10.537 -4.230 -6.614 1.00 95.00 98 VAL A O 1
ATOM 750 N N . LYS A 1 99 ? 11.695 -2.872 -7.979 1.00 95.19 99 LYS A N 1
ATOM 751 C CA . LYS A 1 99 ? 13.004 -3.238 -7.433 1.00 95.19 99 LYS A CA 1
ATOM 752 C C . LYS A 1 99 ? 13.133 -2.801 -5.970 1.00 95.19 99 LYS A C 1
ATOM 754 O O . LYS A 1 99 ? 13.543 -3.614 -5.142 1.00 95.19 99 LYS A O 1
ATOM 759 N N . ALA A 1 100 ? 12.743 -1.570 -5.651 1.00 94.12 100 ALA A N 1
ATOM 760 C CA . ALA A 1 100 ? 12.743 -1.034 -4.295 1.00 94.12 100 ALA A CA 1
ATOM 761 C C . ALA A 1 100 ? 11.869 -1.871 -3.347 1.00 94.12 100 ALA A C 1
ATOM 763 O O . ALA A 1 100 ? 12.342 -2.316 -2.303 1.00 94.12 100 ALA A O 1
ATOM 764 N N . LEU A 1 101 ? 10.633 -2.193 -3.747 1.00 95.31 101 LEU A N 1
ATOM 765 C CA . LEU A 1 101 ? 9.732 -3.045 -2.965 1.00 95.31 101 LEU A CA 1
ATOM 766 C C . LEU A 1 101 ? 10.323 -4.429 -2.696 1.00 95.31 101 LEU A C 1
ATOM 768 O O . LEU A 1 101 ? 10.298 -4.897 -1.561 1.00 95.31 101 LEU A O 1
ATOM 772 N N . ARG A 1 102 ? 10.890 -5.076 -3.719 1.00 95.44 102 ARG A N 1
ATOM 773 C CA . ARG A 1 102 ? 11.523 -6.396 -3.568 1.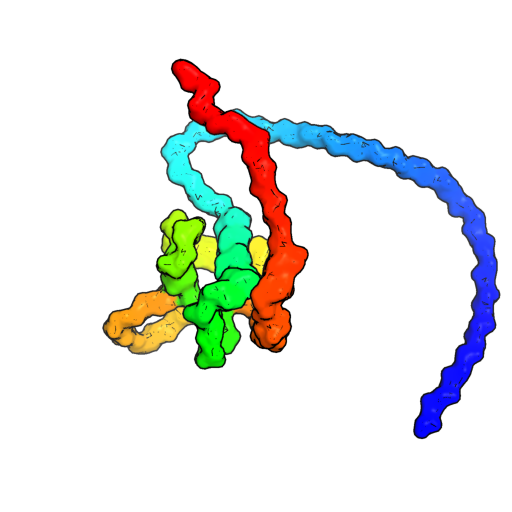00 95.44 102 ARG A CA 1
ATOM 774 C C . ARG A 1 102 ? 12.760 -6.363 -2.676 1.00 95.44 102 ARG A C 1
ATOM 776 O O . ARG A 1 102 ? 13.076 -7.374 -2.063 1.00 95.44 102 ARG A O 1
ATOM 783 N N . THR A 1 103 ? 13.457 -5.233 -2.629 1.00 96.56 103 THR A N 1
ATOM 784 C CA . THR A 1 103 ? 14.675 -5.073 -1.827 1.00 96.56 103 THR A CA 1
ATOM 785 C C . THR A 1 103 ? 14.341 -4.791 -0.365 1.00 96.56 103 THR A C 1
ATOM 787 O O . THR A 1 103 ? 14.902 -5.426 0.521 1.00 96.56 103 THR A O 1
ATOM 790 N N . HIS A 1 104 ? 13.417 -3.864 -0.109 1.00 96.50 104 HIS A N 1
ATOM 791 C CA . HIS A 1 104 ? 13.178 -3.333 1.234 1.00 96.50 104 HIS A CA 1
ATOM 792 C C . HIS A 1 104 ? 11.970 -3.950 1.937 1.00 96.50 104 HIS A C 1
ATOM 794 O O . HIS A 1 104 ? 11.977 -4.067 3.157 1.00 96.50 104 HIS A O 1
ATOM 800 N N . LEU A 1 105 ? 10.936 -4.355 1.193 1.00 96.25 105 LEU A N 1
ATOM 801 C CA . LEU A 1 105 ? 9.677 -4.861 1.750 1.00 96.25 105 LEU A CA 1
ATOM 802 C C . LEU A 1 105 ? 9.224 -6.188 1.098 1.00 96.25 105 LEU A C 1
ATOM 804 O O . LEU A 1 105 ? 8.032 -6.338 0.793 1.00 96.25 105 LEU A O 1
ATOM 808 N N . PRO A 1 106 ? 10.125 -7.177 0.899 1.00 96.06 106 PRO A N 1
ATOM 809 C CA . PRO A 1 106 ? 9.787 -8.427 0.220 1.00 96.06 106 PRO A CA 1
ATOM 810 C C . PRO A 1 106 ? 8.746 -9.253 0.970 1.00 96.06 106 PRO A C 1
ATOM 812 O O . PRO A 1 106 ? 8.037 -10.031 0.341 1.00 96.06 106 PRO A O 1
ATOM 815 N N . ASP A 1 107 ? 8.642 -9.106 2.292 1.00 96.44 107 ASP A N 1
ATOM 816 C CA . ASP A 1 107 ? 7.724 -9.879 3.136 1.00 96.44 107 ASP A CA 1
ATOM 817 C C . ASP A 1 107 ? 6.331 -9.259 3.240 1.00 96.44 107 ASP A C 1
ATOM 819 O O . ASP A 1 107 ? 5.379 -9.940 3.612 1.00 96.44 107 ASP A O 1
ATOM 823 N N . ILE A 1 108 ? 6.197 -7.986 2.869 1.00 95.69 108 ILE A N 1
ATOM 824 C CA . ILE A 1 108 ? 4.937 -7.245 2.975 1.00 95.69 108 ILE A CA 1
ATOM 825 C C . ILE A 1 108 ? 4.206 -7.242 1.635 1.00 95.69 108 ILE A C 1
ATOM 827 O O . ILE A 1 108 ? 2.984 -7.397 1.596 1.00 95.69 108 ILE A O 1
ATOM 831 N N . PHE A 1 109 ? 4.945 -7.099 0.533 1.00 95.88 109 PHE A N 1
ATOM 832 C CA . PHE A 1 109 ? 4.360 -6.938 -0.792 1.00 95.88 109 PHE A CA 1
ATOM 833 C C . PHE A 1 109 ? 4.684 -8.095 -1.730 1.00 95.88 109 PHE A C 1
ATOM 835 O O . PHE A 1 109 ? 5.780 -8.649 -1.760 1.00 95.88 109 PHE A O 1
ATOM 842 N N . GLU A 1 110 ? 3.690 -8.435 -2.536 1.00 95.56 110 GLU A N 1
ATOM 843 C CA . GLU A 1 110 ? 3.801 -9.290 -3.701 1.00 95.56 110 GLU A CA 1
ATOM 844 C C . GLU A 1 110 ? 3.734 -8.416 -4.955 1.00 95.56 110 GLU A C 1
ATOM 846 O O . GLU A 1 110 ? 2.976 -7.446 -5.019 1.00 95.56 110 GLU A O 1
ATOM 851 N N . THR A 1 111 ? 4.543 -8.736 -5.963 1.00 95.19 111 THR A N 1
ATOM 852 C CA . THR A 1 111 ? 4.617 -7.952 -7.199 1.00 95.19 111 THR A CA 1
ATOM 853 C C . THR A 1 111 ? 4.629 -8.855 -8.414 1.00 95.19 111 THR A C 1
ATOM 855 O O . THR A 1 111 ? 5.470 -9.753 -8.511 1.00 95.19 111 THR A O 1
ATOM 858 N N . ARG A 1 112 ? 3.766 -8.553 -9.385 1.00 93.81 112 ARG A N 1
ATOM 859 C CA . ARG A 1 112 ? 3.680 -9.272 -10.658 1.00 93.81 112 ARG A CA 1
ATOM 860 C C . ARG A 1 112 ? 3.696 -8.316 -11.843 1.00 93.81 112 ARG A C 1
ATOM 862 O O . ARG A 1 112 ? 3.332 -7.151 -11.728 1.00 93.81 112 ARG A O 1
ATOM 869 N N . MET A 1 113 ? 4.137 -8.828 -12.982 1.00 92.19 113 MET A N 1
ATOM 870 C CA . MET A 1 113 ? 4.127 -8.100 -14.247 1.00 92.19 113 MET A CA 1
ATOM 871 C C . MET A 1 113 ? 2.807 -8.363 -14.974 1.00 92.19 113 MET A C 1
ATOM 873 O O . MET A 1 113 ? 2.339 -9.503 -15.007 1.00 92.19 113 MET A O 1
ATOM 877 N N . ILE A 1 114 ? 2.220 -7.328 -15.570 1.00 88.94 114 ILE A N 1
ATOM 878 C CA . ILE A 1 114 ? 1.024 -7.461 -16.402 1.00 88.94 114 ILE A CA 1
ATOM 879 C C . ILE A 1 114 ? 1.467 -7.826 -17.818 1.00 88.94 114 ILE A C 1
ATOM 881 O O . ILE A 1 114 ? 2.096 -7.028 -18.509 1.00 88.94 114 ILE A O 1
ATOM 885 N N . VAL A 1 115 ? 1.112 -9.026 -18.276 1.00 81.50 115 VAL A N 1
ATOM 886 C CA . VAL A 1 115 ? 1.320 -9.431 -19.672 1.00 81.50 115 VAL A CA 1
ATOM 887 C C . VAL A 1 115 ? 0.034 -9.160 -20.445 1.00 81.50 115 VAL A C 1
ATOM 889 O O . VAL A 1 115 ? -0.935 -9.911 -20.351 1.00 81.50 115 VAL A O 1
ATOM 892 N N . VAL A 1 116 ? 0.003 -8.065 -21.203 1.00 74.00 116 VAL A N 1
ATOM 893 C CA . VAL A 1 116 ? -1.146 -7.734 -22.055 1.00 74.00 116 VAL A CA 1
ATOM 894 C C . VAL A 1 116 ? -1.018 -8.496 -23.374 1.00 74.00 116 VAL A C 1
ATOM 896 O O . VAL A 1 116 ? -0.228 -8.127 -24.236 1.00 74.00 116 VAL A O 1
ATOM 899 N N . THR A 1 117 ? -1.796 -9.567 -23.542 1.00 63.75 117 THR A N 1
ATOM 900 C CA . THR A 1 117 ? -1.785 -10.405 -24.759 1.00 63.75 117 THR A CA 1
ATOM 901 C C . THR A 1 117 ? -2.571 -9.804 -25.930 1.00 63.75 117 THR A C 1
ATOM 903 O O . THR A 1 117 ? -2.365 -10.197 -27.073 1.00 63.75 117 THR A O 1
ATOM 906 N N . ALA A 1 118 ? -3.433 -8.816 -25.675 1.00 60.38 118 ALA A N 1
ATOM 907 C CA . ALA A 1 118 ? -4.114 -8.029 -26.699 1.00 60.38 118 ALA A CA 1
ATOM 908 C C . ALA A 1 118 ? -4.270 -6.586 -26.208 1.00 60.38 118 ALA A C 1
ATOM 910 O O . ALA A 1 118 ? -4.893 -6.344 -25.171 1.00 60.38 118 ALA A O 1
ATOM 911 N N . ALA A 1 119 ? -3.695 -5.626 -26.937 1.00 54.19 119 ALA A N 1
ATOM 912 C CA . ALA A 1 119 ? -3.800 -4.209 -26.615 1.00 54.19 119 ALA A CA 1
ATOM 913 C C . ALA A 1 119 ? -5.271 -3.776 -26.689 1.00 54.19 119 ALA A C 1
ATOM 915 O O . ALA A 1 119 ? -5.816 -3.566 -27.770 1.00 54.19 119 ALA A O 1
ATOM 916 N N . ARG A 1 120 ? -5.939 -3.666 -25.536 1.00 59.06 120 ARG A N 1
ATOM 917 C CA . ARG A 1 120 ? -7.249 -3.017 -25.464 1.00 59.06 120 ARG A CA 1
ATOM 918 C C . ARG A 1 120 ? -7.011 -1.506 -25.497 1.00 59.06 120 ARG A C 1
ATOM 920 O O . ARG A 1 120 ? -6.413 -0.991 -24.548 1.00 59.06 120 ARG A O 1
ATOM 927 N N . PRO A 1 121 ? -7.444 -0.786 -26.546 1.00 53.44 121 PRO A N 1
ATOM 928 C CA . PRO A 1 121 ? -7.293 0.661 -26.585 1.00 53.44 121 PRO A CA 1
ATOM 929 C C . PRO A 1 121 ? -8.036 1.287 -25.394 1.00 53.44 121 PRO A C 1
ATOM 931 O O . PRO A 1 121 ? -9.194 0.963 -25.137 1.00 53.44 121 PRO A O 1
ATOM 934 N N . GLY A 1 122 ? -7.349 2.148 -24.637 1.00 58.78 122 GLY A N 1
ATOM 935 C CA . GLY A 1 122 ? -7.945 2.954 -23.562 1.00 58.78 122 GLY A CA 1
ATOM 936 C C . GLY A 1 122 ? -7.719 2.483 -22.118 1.00 58.78 122 GLY A C 1
ATOM 937 O O . GLY A 1 122 ? -8.140 3.185 -21.202 1.00 58.78 122 GLY A O 1
ATOM 938 N N . ARG A 1 123 ? -7.040 1.353 -21.862 1.00 60.31 123 ARG A N 1
ATOM 939 C CA . ARG A 1 123 ? -6.629 0.966 -20.494 1.00 60.31 123 ARG A CA 1
ATOM 940 C C . ARG A 1 123 ? -5.110 0.995 -20.334 1.00 60.31 123 ARG A C 1
ATOM 942 O O . ARG A 1 123 ? -4.426 0.019 -20.635 1.00 60.31 123 ARG A O 1
ATOM 949 N N . ASN A 1 124 ? -4.599 2.096 -19.780 1.00 63.94 124 ASN A N 1
ATOM 950 C CA . ASN A 1 124 ? -3.215 2.215 -19.312 1.00 63.94 124 ASN A CA 1
ATOM 951 C C . ASN A 1 124 ? -3.043 1.424 -18.009 1.00 63.94 124 ASN A C 1
ATOM 953 O O . ASN A 1 124 ? -2.953 1.990 -16.923 1.00 63.94 124 ASN A O 1
ATOM 957 N N . SER A 1 125 ? -3.041 0.099 -18.124 1.00 66.69 125 SER A N 1
ATOM 958 C CA . SER A 1 125 ? -3.000 -0.820 -16.979 1.00 66.69 125 SER A CA 1
ATOM 959 C C . SER A 1 125 ? -1.662 -0.790 -16.225 1.00 66.69 125 SER A C 1
ATOM 961 O O . SER A 1 125 ? -1.565 -1.415 -15.176 1.00 66.69 125 SER A O 1
ATOM 963 N N . GLY A 1 126 ? -0.655 -0.066 -16.727 1.00 82.88 126 GLY A N 1
ATOM 964 C CA . GLY A 1 126 ? 0.716 -0.125 -16.214 1.00 82.88 126 GLY A CA 1
ATOM 965 C C . GLY A 1 126 ? 1.427 -1.408 -16.649 1.00 82.88 126 GLY A C 1
ATOM 966 O O . GLY A 1 126 ? 0.835 -2.258 -17.318 1.00 82.88 126 GLY A O 1
ATOM 967 N N . GLY A 1 127 ? 2.709 -1.530 -16.306 1.00 90.44 127 GLY A N 1
ATOM 968 C CA . GLY A 1 127 ? 3.501 -2.742 -16.539 1.00 90.44 127 GLY A CA 1
ATOM 969 C C . GLY A 1 127 ? 3.469 -3.711 -15.358 1.00 90.44 127 GLY A C 1
ATOM 970 O O . GLY A 1 127 ? 3.745 -4.901 -15.524 1.00 90.44 127 GLY A O 1
ATOM 971 N N . TYR A 1 128 ? 3.110 -3.222 -14.170 1.00 94.31 128 TYR A N 1
ATOM 972 C CA . TYR A 1 128 ? 3.185 -3.982 -12.929 1.00 94.31 128 TYR A CA 1
ATOM 973 C C . TYR A 1 128 ? 1.958 -3.791 -12.038 1.00 94.31 128 TYR A C 1
ATOM 975 O O . TYR A 1 128 ? 1.349 -2.721 -11.976 1.00 94.31 128 TYR A O 1
ATOM 983 N N . GLU A 1 129 ? 1.646 -4.844 -11.290 1.00 93.62 129 GLU A N 1
ATOM 984 C CA . GLU A 1 129 ? 0.674 -4.832 -10.202 1.00 93.62 129 GLU A CA 1
ATOM 985 C C . GLU A 1 129 ? 1.349 -5.237 -8.900 1.00 93.62 129 GLU A C 1
ATOM 987 O O . GLU A 1 129 ? 2.231 -6.103 -8.870 1.00 93.62 129 GLU A O 1
ATOM 992 N N . ILE A 1 130 ? 0.883 -4.630 -7.816 1.00 94.69 130 ILE A N 1
ATOM 993 C CA . ILE A 1 130 ? 1.329 -4.919 -6.462 1.00 94.69 130 ILE A CA 1
ATOM 994 C C . ILE A 1 130 ? 0.142 -5.285 -5.581 1.00 94.69 130 ILE A C 1
ATOM 996 O O . ILE A 1 130 ? -0.978 -4.818 -5.786 1.00 94.69 130 ILE A O 1
ATOM 1000 N N . ARG A 1 131 ? 0.398 -6.140 -4.597 1.00 93.69 131 ARG A N 1
ATOM 1001 C CA . ARG A 1 131 ? -0.579 -6.587 -3.607 1.00 93.69 131 ARG A CA 1
ATOM 1002 C C . ARG A 1 131 ? 0.103 -6.745 -2.255 1.00 93.69 131 ARG A C 1
ATOM 1004 O O . ARG A 1 131 ? 1.282 -7.078 -2.194 1.00 93.69 131 ARG A O 1
ATOM 1011 N N . ARG A 1 132 ? -0.634 -6.555 -1.163 1.00 94.38 132 ARG A N 1
ATOM 1012 C CA . ARG A 1 132 ? -0.178 -6.956 0.174 1.00 94.38 132 ARG A CA 1
ATOM 1013 C C . ARG A 1 132 ? -0.258 -8.463 0.362 1.00 94.38 132 ARG A C 1
ATOM 1015 O O . ARG A 1 132 ? -1.296 -9.057 0.096 1.00 94.38 132 ARG A O 1
ATOM 1022 N N . LYS A 1 133 ? 0.797 -9.084 0.883 1.00 95.56 133 LYS A N 1
ATOM 1023 C CA . LYS A 1 133 ? 0.784 -10.530 1.150 1.00 95.56 133 LYS A CA 1
ATOM 1024 C C . LYS A 1 133 ? -0.282 -10.934 2.168 1.00 95.56 133 LYS A C 1
ATOM 1026 O O . LYS A 1 133 ? -0.835 -12.019 2.057 1.00 95.56 133 LYS A O 1
ATOM 1031 N N . ASP A 1 134 ? -0.609 -10.055 3.114 1.00 93.94 134 ASP A N 1
ATOM 1032 C CA . ASP A 1 134 ? -1.655 -10.269 4.117 1.00 93.94 134 ASP A CA 1
ATOM 1033 C C . ASP A 1 134 ? -3.059 -9.842 3.649 1.00 93.94 134 ASP A C 1
ATOM 1035 O O . ASP A 1 134 ? -3.928 -9.613 4.487 1.00 93.94 134 ASP A O 1
ATOM 1039 N N . TRP A 1 135 ? -3.302 -9.720 2.334 1.00 91.94 135 TRP A N 1
ATOM 1040 C CA . TRP A 1 135 ? -4.546 -9.165 1.781 1.00 91.94 135 TRP A CA 1
ATOM 1041 C C . TRP A 1 135 ? -5.820 -9.804 2.345 1.00 91.94 135 TRP A C 1
ATOM 1043 O O . TRP A 1 135 ? -6.730 -9.081 2.734 1.00 91.94 135 TRP A O 1
ATOM 1053 N N . GLU A 1 136 ? -5.878 -11.132 2.444 1.00 90.31 136 GLU A N 1
ATOM 1054 C CA . GLU A 1 136 ? -7.044 -11.839 2.998 1.00 90.31 136 GLU A CA 1
ATOM 1055 C C . GLU A 1 136 ? -7.341 -11.385 4.433 1.00 90.31 136 GLU A C 1
ATOM 1057 O O . GLU A 1 136 ? -8.452 -10.965 4.751 1.00 90.31 136 GLU A O 1
ATOM 1062 N N . ALA A 1 137 ? -6.305 -11.336 5.273 1.00 91.12 137 ALA A N 1
ATOM 1063 C CA . ALA A 1 137 ? -6.430 -10.887 6.651 1.00 91.12 137 ALA A CA 1
ATOM 1064 C C . ALA A 1 137 ? -6.806 -9.397 6.749 1.00 91.12 137 ALA A C 1
ATOM 1066 O O . ALA A 1 137 ? -7.477 -8.989 7.695 1.00 91.12 137 ALA A O 1
ATOM 1067 N N . VAL A 1 138 ? -6.374 -8.565 5.797 1.00 88.94 138 VAL A N 1
ATOM 1068 C CA . VAL A 1 138 ? -6.775 -7.151 5.711 1.00 88.94 138 VAL A CA 1
ATOM 1069 C C . VAL A 1 138 ? -8.257 -7.028 5.368 1.00 88.94 138 VAL A C 1
ATOM 1071 O O . VAL A 1 138 ? -8.962 -6.243 6.001 1.00 88.94 138 VAL A O 1
ATOM 1074 N N . VAL A 1 139 ? -8.734 -7.810 4.397 1.00 87.12 139 VAL A N 1
ATOM 1075 C CA . VAL A 1 139 ? -10.138 -7.814 3.973 1.00 87.12 139 VAL A CA 1
ATOM 1076 C C . VAL A 1 139 ? -11.052 -8.224 5.123 1.00 87.12 139 VAL A C 1
ATOM 1078 O O . VAL A 1 139 ? -12.034 -7.528 5.384 1.00 87.12 139 VAL A O 1
ATOM 1081 N N . ASP A 1 140 ? -10.686 -9.263 5.873 1.00 88.81 140 ASP A N 1
ATOM 1082 C CA . ASP A 1 140 ? -11.434 -9.687 7.060 1.00 88.81 140 ASP A CA 1
ATOM 1083 C C . ASP A 1 140 ? -11.520 -8.562 8.104 1.00 88.81 140 ASP A C 1
ATOM 1085 O O . ASP A 1 140 ? -12.591 -8.269 8.653 1.00 88.81 140 ASP A O 1
ATOM 1089 N N . ARG A 1 141 ? -10.401 -7.856 8.327 1.00 89.75 141 ARG A N 1
ATOM 1090 C CA . ARG A 1 141 ? -10.326 -6.720 9.255 1.00 89.75 141 ARG A CA 1
ATOM 1091 C C . ARG A 1 141 ? -11.083 -5.486 8.772 1.00 89.75 141 ARG A C 1
ATOM 1093 O O . ARG A 1 141 ? -11.483 -4.692 9.621 1.00 89.75 141 ARG A O 1
ATOM 1100 N N . PHE A 1 142 ? -11.346 -5.301 7.477 1.00 86.69 142 PHE A N 1
ATOM 1101 C CA . PHE A 1 142 ? -12.045 -4.099 6.999 1.00 86.69 142 PHE A CA 1
ATOM 1102 C C . PHE A 1 142 ? -13.429 -3.921 7.614 1.00 86.69 142 PHE A C 1
ATOM 1104 O O . PHE A 1 142 ? -13.836 -2.786 7.855 1.00 86.69 142 PHE A O 1
ATOM 1111 N N . SER A 1 143 ? -14.119 -5.020 7.920 1.00 83.88 143 SER A N 1
ATOM 1112 C CA . SER A 1 143 ? -15.404 -4.983 8.626 1.00 83.88 143 SER A CA 1
ATOM 1113 C C . SER A 1 143 ? -15.310 -4.345 10.021 1.00 83.88 143 SER A C 1
ATOM 1115 O O . SER A 1 143 ? -16.278 -3.759 10.500 1.00 83.88 143 SER A O 1
ATOM 1117 N N . SER A 1 144 ? -14.135 -4.418 10.651 1.00 88.62 144 SE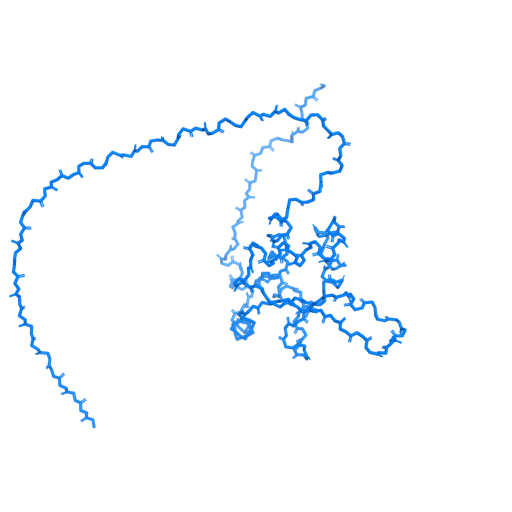R A N 1
ATOM 1118 C CA . SER A 1 144 ? -13.852 -3.854 11.974 1.00 88.62 144 SER A CA 1
ATOM 1119 C C . SER A 1 144 ? -13.381 -2.398 11.939 1.00 88.62 144 SER A C 1
ATOM 1121 O O . SER A 1 144 ? -13.394 -1.722 12.968 1.00 88.62 144 SER A O 1
ATOM 1123 N N . PHE A 1 145 ? -12.974 -1.894 10.771 1.00 89.75 145 PHE A N 1
ATOM 1124 C CA . PHE A 1 145 ? -12.522 -0.516 10.622 1.00 89.75 145 PHE A CA 1
ATOM 1125 C C . PHE A 1 145 ? -13.725 0.417 10.491 1.00 89.75 145 PHE A C 1
ATOM 1127 O O . PHE A 1 145 ? -14.207 0.708 9.394 1.00 89.75 145 PHE A O 1
ATOM 1134 N N . ASP A 1 146 ? -14.205 0.919 11.623 1.00 91.56 146 ASP A N 1
ATOM 1135 C CA . ASP A 1 146 ? -15.201 1.981 11.665 1.00 91.56 146 ASP A CA 1
ATOM 1136 C C . ASP A 1 146 ? -14.557 3.353 11.935 1.00 91.56 146 ASP A C 1
ATOM 1138 O O . ASP A 1 146 ? -13.357 3.505 12.181 1.00 91.56 146 ASP A O 1
ATOM 1142 N N . ARG A 1 147 ? -15.372 4.409 11.863 1.00 91.06 147 ARG A N 1
ATOM 1143 C CA . ARG A 1 147 ? -14.907 5.771 12.156 1.00 91.06 147 ARG A CA 1
ATOM 1144 C C . ARG A 1 147 ? -14.366 5.891 13.584 1.00 91.06 147 ARG A C 1
ATOM 1146 O O . ARG A 1 147 ? -13.430 6.652 13.813 1.00 91.06 147 ARG A O 1
ATOM 1153 N N . LYS A 1 148 ? -14.960 5.163 14.532 1.00 94.31 148 LYS A N 1
ATOM 1154 C CA . LYS A 1 148 ? -14.595 5.208 15.949 1.00 94.31 148 LYS A CA 1
ATOM 1155 C C . LYS A 1 148 ? -13.212 4.599 16.178 1.00 94.31 148 LYS A C 1
ATOM 1157 O O . LYS A 1 148 ? -12.421 5.182 16.912 1.00 94.31 148 LYS A O 1
ATOM 1162 N N . TYR A 1 149 ? -12.913 3.487 15.513 1.00 94.38 149 TYR A N 1
ATOM 1163 C CA . TYR A 1 149 ? -11.610 2.845 15.479 1.00 94.38 149 TYR A CA 1
ATOM 1164 C C . TYR A 1 149 ? -10.555 3.864 15.059 1.00 94.38 149 TYR A C 1
ATOM 1166 O O . TYR A 1 149 ? -9.654 4.155 15.829 1.00 94.38 149 TYR A O 1
ATOM 1174 N N . TRP A 1 150 ? -10.708 4.524 13.912 1.00 94.62 150 TRP A N 1
ATOM 1175 C CA . TRP A 1 150 ? -9.704 5.501 13.470 1.00 94.62 150 TRP A CA 1
ATOM 1176 C C . TRP A 1 150 ? -9.593 6.734 14.373 1.00 94.62 150 TRP A C 1
ATOM 1178 O O . TRP A 1 150 ? -8.493 7.250 14.575 1.00 94.62 150 TRP A O 1
ATOM 1188 N N . GLN A 1 151 ? -10.699 7.189 14.965 1.00 94.88 151 GLN A N 1
ATOM 1189 C CA . GLN A 1 151 ? -10.686 8.300 15.922 1.00 94.88 151 GLN A CA 1
ATOM 1190 C C . GLN A 1 151 ? -9.885 7.987 17.190 1.00 94.88 151 GLN A C 1
ATOM 1192 O O . GLN A 1 151 ? -9.180 8.867 17.674 1.00 94.88 151 GLN A O 1
ATOM 1197 N N . LEU A 1 152 ? -9.948 6.755 17.705 1.00 96.12 152 LEU A N 1
ATOM 1198 C CA . LEU A 1 152 ? -9.184 6.340 18.888 1.00 96.12 152 LEU A CA 1
ATOM 1199 C C . LEU A 1 152 ? -7.664 6.326 18.642 1.00 96.12 152 LEU A C 1
ATOM 1201 O O . LEU A 1 152 ? -6.892 6.515 19.580 1.00 96.12 152 LEU A O 1
ATOM 1205 N N . GLN A 1 153 ? -7.238 6.172 17.386 1.00 93.44 153 GLN A N 1
ATOM 1206 C CA . GLN A 1 153 ? -5.832 6.195 16.974 1.00 93.44 153 GLN A CA 1
ATOM 1207 C C . GLN A 1 153 ? -5.368 7.592 16.528 1.00 93.44 153 GLN A C 1
ATOM 1209 O O . GLN A 1 153 ? -4.194 7.785 16.214 1.00 93.44 153 GLN A O 1
ATOM 1214 N N . THR A 1 154 ? -6.271 8.575 16.481 1.00 94.81 154 THR A N 1
ATOM 1215 C CA . THR A 1 154 ? -5.954 9.926 16.013 1.00 94.81 154 THR A CA 1
ATOM 1216 C C . THR A 1 154 ? -5.440 10.779 17.169 1.00 94.81 154 THR A C 1
ATOM 1218 O O . THR A 1 154 ? -6.151 11.022 18.141 1.00 94.81 154 THR A O 1
ATOM 1221 N N . ILE A 1 155 ? -4.218 11.296 17.039 1.00 95.25 155 ILE A N 1
ATOM 1222 C CA . ILE A 1 155 ? -3.624 12.228 18.004 1.00 95.25 155 ILE A CA 1
ATOM 1223 C C . ILE A 1 155 ? -3.698 13.642 17.428 1.00 95.25 155 ILE A C 1
ATOM 1225 O O . ILE A 1 155 ? -3.205 13.903 16.331 1.00 95.25 155 ILE A O 1
ATOM 1229 N N . TYR A 1 156 ? -4.302 14.571 18.173 1.00 93.88 156 TYR A N 1
ATOM 1230 C CA . TYR A 1 156 ? -4.297 15.986 17.810 1.00 93.88 156 TYR A CA 1
ATOM 1231 C C . TYR A 1 156 ? -2.975 16.626 18.232 1.00 93.88 156 TYR A C 1
ATOM 1233 O O . TYR A 1 156 ? -2.671 16.727 19.421 1.00 93.88 156 TYR A O 1
ATOM 1241 N N . ILE A 1 157 ? -2.196 17.074 17.250 1.00 93.06 157 ILE A N 1
ATOM 1242 C CA . ILE A 1 157 ? -0.958 17.810 17.485 1.00 93.06 157 ILE A CA 1
ATOM 1243 C C . ILE A 1 157 ? -1.244 19.286 17.236 1.00 93.06 157 ILE A C 1
ATOM 1245 O O . ILE A 1 157 ? -1.442 19.715 16.101 1.00 93.06 157 ILE A O 1
ATOM 1249 N N . GLN A 1 158 ? -1.254 20.071 18.310 1.00 91.75 158 GLN A N 1
ATOM 1250 C CA . GLN A 1 158 ? -1.294 21.522 18.210 1.00 91.75 158 GLN A CA 1
ATOM 1251 C C . GLN A 1 158 ? 0.133 22.058 18.154 1.00 91.75 158 GLN A C 1
ATOM 1253 O O . GLN A 1 158 ? 0.842 22.079 19.160 1.00 9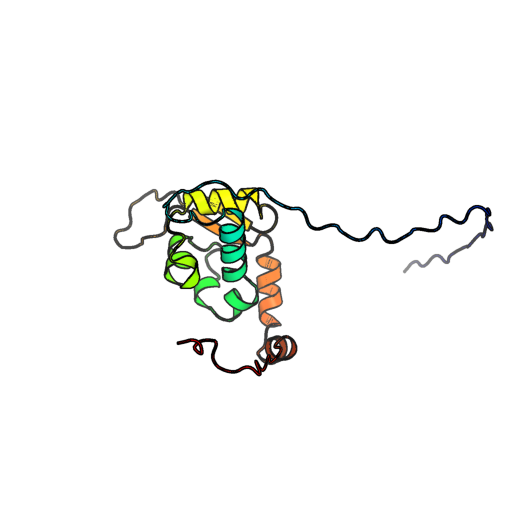1.75 158 GLN A O 1
ATOM 1258 N N . THR A 1 159 ? 0.553 22.543 16.993 1.00 86.62 159 THR A N 1
ATOM 1259 C CA . THR A 1 159 ? 1.811 23.279 16.882 1.00 86.62 159 THR A CA 1
ATOM 1260 C C . THR A 1 159 ? 1.626 24.670 17.482 1.00 86.62 159 THR A C 1
ATOM 1262 O O . THR A 1 159 ? 0.924 25.511 16.920 1.00 86.62 159 THR A O 1
ATOM 1265 N N . ARG A 1 160 ? 2.241 24.930 18.638 1.00 78.50 160 ARG A N 1
ATOM 1266 C CA . ARG A 1 160 ? 2.403 26.294 19.155 1.00 78.50 160 ARG A CA 1
ATOM 1267 C C . ARG A 1 160 ? 3.740 26.834 18.656 1.00 78.50 160 ARG A C 1
ATOM 1269 O O . ARG A 1 160 ? 4.777 26.435 19.168 1.00 78.50 160 ARG A O 1
ATOM 1276 N N . GLY A 1 161 ? 3.729 27.721 17.665 1.00 69.12 161 GLY A N 1
ATOM 1277 C CA . GLY A 1 161 ? 4.951 28.392 17.219 1.00 69.12 161 GLY A CA 1
ATOM 1278 C C . GLY A 1 161 ? 4.703 29.369 16.080 1.00 69.12 161 GLY A C 1
ATOM 1279 O O . GLY A 1 161 ? 4.035 29.018 15.114 1.00 69.12 161 GLY A O 1
ATOM 1280 N N . GLN A 1 162 ? 5.218 30.591 16.242 1.00 68.75 162 GLN A N 1
ATOM 1281 C CA . GLN A 1 162 ? 5.246 31.670 15.247 1.00 68.75 162 GLN A CA 1
ATOM 1282 C C . GLN A 1 162 ? 5.630 31.155 13.847 1.00 68.75 162 GLN A C 1
ATOM 1284 O O . GLN A 1 162 ? 6.436 30.225 13.754 1.00 68.75 162 GLN A O 1
ATOM 1289 N N . PRO A 1 163 ? 5.083 31.748 12.766 1.00 70.62 163 PRO A N 1
ATOM 1290 C CA . PRO A 1 163 ? 5.408 31.342 11.407 1.00 70.62 163 PRO A CA 1
ATOM 1291 C C . PRO A 1 163 ? 6.925 31.359 11.206 1.00 70.62 163 PRO A C 1
ATOM 1293 O O . PRO A 1 163 ? 7.590 32.359 11.457 1.00 70.62 163 PRO A O 1
ATOM 1296 N N . TRP A 1 164 ? 7.452 30.255 10.684 1.00 65.62 164 TRP A N 1
ATOM 1297 C CA . TRP A 1 164 ? 8.847 30.069 10.254 1.00 65.62 164 TRP A CA 1
ATOM 1298 C C . TRP A 1 164 ? 9.316 31.101 9.207 1.00 65.62 164 TRP A C 1
ATOM 1300 O O . TRP A 1 164 ? 10.495 31.149 8.871 1.00 65.62 164 TRP A O 1
ATOM 1310 N N . PHE A 1 165 ? 8.416 31.967 8.732 1.00 64.12 165 PHE A N 1
ATOM 1311 C CA . PHE A 1 165 ? 8.704 33.161 7.945 1.00 64.12 165 PHE A CA 1
ATOM 1312 C C . PHE A 1 165 ? 8.849 34.384 8.859 1.00 64.12 165 PHE A C 1
ATOM 1314 O O . PHE A 1 165 ? 8.006 35.275 8.873 1.00 64.12 165 PHE A O 1
ATOM 1321 N N . SER A 1 166 ? 9.894 34.422 9.676 1.00 67.94 166 SER A N 1
ATOM 1322 C CA . SER A 1 166 ? 10.332 35.664 10.317 1.00 67.94 166 SER A CA 1
ATOM 1323 C C . SER A 1 166 ? 11.848 35.695 10.366 1.00 67.94 166 SER A C 1
ATOM 1325 O O . SER A 1 166 ? 12.423 35.507 11.431 1.00 67.94 166 SER A O 1
ATOM 1327 N N . GLN A 1 167 ? 12.490 35.939 9.222 1.00 58.75 167 GLN A N 1
ATOM 1328 C CA . GLN A 1 167 ? 13.725 36.722 9.194 1.00 58.75 167 GLN A CA 1
ATOM 1329 C C . GLN A 1 167 ? 13.792 37.603 7.928 1.00 58.75 167 GLN A C 1
ATOM 1331 O O . GLN A 1 167 ? 13.275 37.182 6.890 1.00 58.75 167 GLN A O 1
ATOM 1336 N N . PRO A 1 168 ? 14.336 38.830 8.067 1.00 65.62 168 PRO A N 1
ATOM 1337 C CA . PRO A 1 168 ? 14.408 39.875 7.041 1.00 65.62 168 PRO A CA 1
ATOM 1338 C C . PRO A 1 168 ? 15.476 39.641 5.967 1.00 65.62 168 PRO A C 1
ATOM 1340 O O . PRO A 1 168 ? 16.458 38.916 6.243 1.00 65.62 168 PRO A O 1
#

Foldseek 3Di:
DDDDDDDDDDDDDDDDDDDDDDDDDDDDDDDDDDDDDPDDPDQDLQNLLVVVCVCVDLVNCLVDVVQVPVVPLSKAFPVVSCVVPVVNVSVPDPVSNVVSCCVNPVQFKDKDFDDDPDDDPPDCSHGMIMGTPCNVVSVVCSVVDDPVVVVVVDDDDDDDDDPPPDDD

Sequence (168 aa):
MFVPRAVNKNRKPSKGAAATVQPSFIAPVVLPSDVKGKGKQDPNDEEAAFLLSLALSDYALWTTPSLRDPNRDGFISLSHLLQTTPYLNSLTNEVALVKALRTHLPDIFETRMIVVTAARPGRNSGGYEIRRKDWEAVVDRFSSFDRKYWQLQTIYIQTRGQPWFSQP